Protein AF-A0A848Y7B1-F1 (afdb_monomer_lite)

Secondary structure (DSSP, 8-state):
--------STTSSHHHHHHHHHHTT-----HHHHHHHHHSTT-SS------

Sequence (51 aa):
MVIVGLTGSIAMGKSETAKMFRELKVPVFDADQAVHLLYAKGGGAVKSVGA

pLDDT: mean 94.13, std 5.7, range [63.03, 98.38]

Structure (mmCIF, N/CA/C/O backbone):
data_AF-A0A848Y7B1-F1
#
_entry.id   AF-A0A848Y7B1-F1
#
loop_
_atom_site.group_PDB
_atom_site.id
_atom_site.type_symbol
_atom_site.label_atom_id
_atom_site.label_alt_id
_atom_site.label_comp_id
_atom_site.label_asym_id
_atom_site.label_entity_id
_atom_site.label_seq_id
_atom_site.pdbx_PDB_ins_code
_atom_site.Cartn_x
_atom_site.Cartn_y
_atom_site.Cartn_z
_atom_site.occupancy
_atom_site.B_iso_or_equiv
_atom_site.auth_seq_id
_atom_site.auth_comp_id
_atom_site.auth_asym_id
_atom_site.auth_atom_id
_atom_site.pdbx_PDB_model_num
ATOM 1 N N . MET A 1 1 ? -18.048 -7.057 -0.422 1.00 82.62 1 MET A N 1
ATOM 2 C CA . MET A 1 1 ? -16.809 -6.512 0.178 1.00 82.62 1 MET A CA 1
ATOM 3 C C . MET A 1 1 ? -16.562 -5.152 -0.456 1.00 82.62 1 MET A C 1
ATOM 5 O O . MET A 1 1 ? -16.721 -5.059 -1.666 1.00 82.62 1 MET A O 1
ATOM 9 N N . VAL A 1 2 ? -16.277 -4.107 0.322 1.00 94.88 2 VAL A N 1
ATOM 10 C CA . VAL A 1 2 ? -16.040 -2.749 -0.207 1.00 94.88 2 VAL A CA 1
ATOM 11 C C . VAL A 1 2 ? -14.534 -2.539 -0.364 1.00 94.88 2 VAL A C 1
ATOM 13 O O . VAL A 1 2 ? -13.785 -2.898 0.540 1.00 94.88 2 VAL A O 1
ATOM 16 N N . ILE A 1 3 ? -14.095 -1.986 -1.498 1.00 96.06 3 ILE A N 1
ATOM 17 C CA . ILE A 1 3 ? -12.686 -1.649 -1.761 1.00 96.06 3 ILE A CA 1
ATOM 18 C C . ILE A 1 3 ? -12.532 -0.131 -1.673 1.00 96.06 3 ILE A C 1
ATOM 20 O O . ILE A 1 3 ? -13.282 0.601 -2.315 1.00 96.06 3 ILE A O 1
ATOM 24 N N . VAL A 1 4 ? -11.561 0.332 -0.886 1.00 96.50 4 VAL A N 1
ATOM 25 C CA . VAL A 1 4 ? -11.278 1.757 -0.672 1.00 96.50 4 VAL A CA 1
ATOM 26 C C . VAL A 1 4 ? -9.817 2.036 -1.009 1.00 96.50 4 VAL A C 1
ATOM 28 O O . VAL A 1 4 ? -8.927 1.332 -0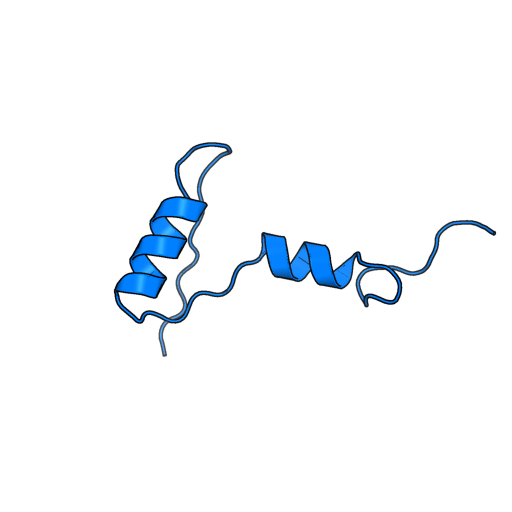.537 1.00 96.50 4 VAL A O 1
ATOM 31 N N . GLY A 1 5 ? -9.569 3.061 -1.826 1.00 96.88 5 GLY A N 1
ATOM 32 C CA . GLY A 1 5 ? -8.218 3.529 -2.133 1.00 96.88 5 GLY A CA 1
ATOM 33 C C . GLY A 1 5 ? -7.711 4.504 -1.072 1.00 96.88 5 GLY A C 1
ATOM 34 O O . GLY A 1 5 ? -8.323 5.548 -0.856 1.00 96.88 5 GLY A O 1
ATOM 35 N N . LEU A 1 6 ? -6.579 4.188 -0.437 1.00 96.75 6 LEU A N 1
ATOM 36 C CA . LEU A 1 6 ? -5.867 5.102 0.459 1.00 96.75 6 LEU A CA 1
ATOM 37 C C . LEU A 1 6 ? -4.778 5.844 -0.327 1.00 96.75 6 LEU A C 1
ATOM 39 O O . LEU A 1 6 ? -3.814 5.234 -0.782 1.00 96.75 6 LEU A O 1
ATOM 43 N N . THR A 1 7 ? -4.927 7.159 -0.487 1.00 95.50 7 THR A N 1
ATOM 44 C CA . THR A 1 7 ? -3.999 8.006 -1.253 1.00 95.50 7 THR A CA 1
ATOM 45 C C . THR A 1 7 ? -3.671 9.309 -0.517 1.00 95.50 7 THR A C 1
ATOM 47 O O . THR A 1 7 ? -4.179 9.580 0.566 1.00 95.50 7 THR A O 1
ATOM 50 N N . GLY A 1 8 ? -2.765 10.093 -1.091 1.00 94.12 8 GLY A N 1
ATOM 51 C CA . GLY A 1 8 ? -2.195 11.318 -0.542 1.00 94.12 8 GLY A CA 1
ATOM 52 C C . GLY A 1 8 ? -0.828 11.597 -1.169 1.00 94.12 8 GL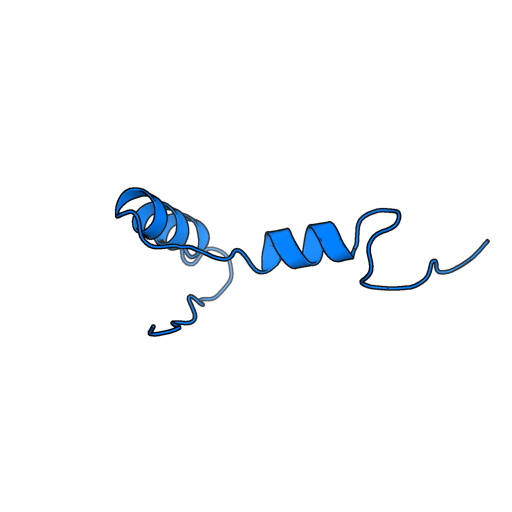Y A C 1
ATOM 53 O O . GLY A 1 8 ? -0.183 10.689 -1.699 1.00 94.12 8 GLY A O 1
ATOM 54 N N . SER A 1 9 ? -0.354 12.837 -1.097 1.00 95.44 9 SER A N 1
ATOM 55 C CA . SER A 1 9 ? 0.990 13.223 -1.556 1.00 95.44 9 SER A CA 1
ATOM 56 C C . SER A 1 9 ? 2.112 12.562 -0.734 1.00 95.44 9 SER A C 1
ATOM 58 O O . SER A 1 9 ? 1.874 11.798 0.214 1.00 95.44 9 SER A O 1
ATOM 60 N N . ILE A 1 10 ? 3.367 12.814 -1.113 1.00 93.25 10 ILE A N 1
ATOM 61 C CA . ILE A 1 10 ? 4.533 12.382 -0.332 1.00 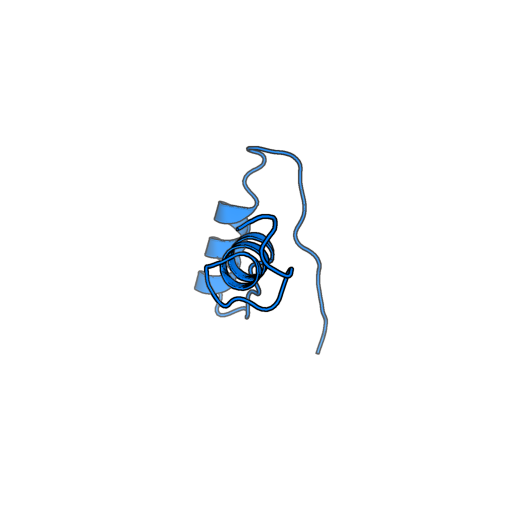93.25 10 ILE A CA 1
ATOM 62 C C . ILE A 1 10 ? 4.493 13.004 1.075 1.00 93.25 10 ILE A C 1
ATOM 64 O O . ILE A 1 10 ? 4.064 14.142 1.234 1.00 93.25 10 ILE A O 1
ATOM 68 N N . ALA A 1 11 ? 4.880 12.233 2.096 1.00 91.44 11 ALA A N 1
ATOM 69 C CA . ALA A 1 11 ? 4.879 12.642 3.509 1.00 91.44 11 ALA A CA 1
ATOM 70 C C . ALA A 1 11 ? 3.512 13.050 4.120 1.00 91.44 11 ALA A C 1
ATOM 72 O O . ALA A 1 11 ? 3.473 13.610 5.209 1.00 91.44 11 ALA A O 1
ATOM 73 N N . MET A 1 12 ? 2.379 12.708 3.492 1.00 96.00 12 MET A N 1
ATOM 74 C CA . MET A 1 12 ? 1.028 13.005 4.019 1.00 96.00 12 MET A CA 1
ATOM 75 C C . MET A 1 12 ? 0.485 11.966 5.019 1.00 96.00 12 MET A C 1
ATOM 77 O O . MET A 1 12 ? -0.691 11.995 5.360 1.00 96.00 12 MET A O 1
ATOM 81 N N . GLY A 1 13 ? 1.307 11.008 5.460 1.00 95.62 13 GLY A N 1
ATOM 82 C CA . GLY A 1 13 ? 0.899 10.018 6.465 1.00 95.62 13 GLY A CA 1
ATOM 83 C C . GLY A 1 13 ? 0.180 8.770 5.936 1.00 95.62 13 GLY A C 1
ATOM 84 O O . GLY A 1 13 ? -0.311 7.992 6.744 1.00 95.62 13 GLY A O 1
ATOM 85 N N . LYS A 1 14 ? 0.166 8.511 4.616 1.00 96.50 14 LYS A N 1
ATOM 86 C CA . LYS A 1 14 ? -0.442 7.294 4.025 1.00 96.50 14 LYS A CA 1
ATOM 87 C C . LYS A 1 14 ? -0.027 6.002 4.741 1.00 96.50 14 LYS A C 1
ATOM 89 O O . LYS A 1 14 ? -0.880 5.195 5.091 1.00 96.50 14 LYS A O 1
ATOM 94 N N . SER A 1 15 ? 1.275 5.814 4.969 1.00 95.00 15 SER A N 1
ATOM 95 C CA . SER A 1 15 ? 1.810 4.614 5.624 1.00 95.00 15 SER A CA 1
ATOM 96 C C . SER A 1 15 ? 1.351 4.493 7.079 1.00 95.00 15 SER A C 1
ATOM 98 O O . SER A 1 15 ? 1.083 3.384 7.540 1.00 95.00 15 SER A O 1
ATOM 100 N N . GLU A 1 16 ? 1.190 5.621 7.778 1.00 97.44 16 GLU A N 1
ATOM 101 C CA . GLU A 1 16 ? 0.681 5.632 9.150 1.00 97.44 16 GLU A CA 1
ATOM 102 C C . GLU A 1 16 ? -0.819 5.308 9.179 1.00 97.44 16 GLU A C 1
ATOM 104 O O . GLU A 1 16 ? -1.247 4.434 9.925 1.00 97.44 16 GLU A O 1
ATOM 109 N N . THR A 1 17 ? -1.625 5.897 8.291 1.00 97.12 17 THR A N 1
ATOM 110 C CA . THR A 1 17 ? -3.049 5.543 8.163 1.00 97.12 17 THR A CA 1
ATOM 111 C C . THR A 1 17 ? -3.241 4.069 7.781 1.00 97.12 17 THR A C 1
ATOM 113 O O . THR A 1 17 ? -4.103 3.388 8.334 1.00 97.12 17 THR A O 1
ATOM 116 N N . ALA A 1 18 ? -2.407 3.533 6.884 1.00 97.00 18 ALA A N 1
ATOM 117 C CA . ALA A 1 18 ? -2.414 2.115 6.529 1.00 97.00 18 ALA A CA 1
ATOM 118 C C . ALA A 1 18 ? -2.105 1.215 7.739 1.00 97.00 18 ALA A C 1
ATOM 120 O O . ALA A 1 18 ? -2.711 0.154 7.895 1.00 97.00 18 ALA A O 1
ATOM 121 N N . LYS A 1 19 ? -1.180 1.627 8.613 1.00 97.62 19 LYS A N 1
ATOM 122 C CA . LYS A 1 19 ? -0.878 0.930 9.869 1.00 97.62 19 LYS A CA 1
ATOM 123 C C . LYS A 1 19 ? -2.073 0.954 10.827 1.00 97.62 19 LYS A C 1
ATOM 125 O O . LYS A 1 19 ? -2.453 -0.111 11.307 1.00 97.62 19 LYS A O 1
ATOM 130 N N . MET A 1 20 ? -2.725 2.104 11.007 1.00 98.19 20 MET A N 1
ATOM 131 C CA . MET A 1 20 ? -3.942 2.217 11.827 1.00 98.19 20 MET A CA 1
ATOM 132 C C . MET A 1 20 ? -5.055 1.274 11.338 1.00 98.19 20 MET A C 1
ATOM 134 O O . MET A 1 20 ? -5.689 0.591 12.138 1.00 98.19 20 MET A O 1
ATOM 138 N N . PHE A 1 21 ? -5.269 1.161 10.021 1.00 97.50 21 PHE A N 1
ATOM 139 C CA . PHE A 1 21 ? -6.235 0.198 9.476 1.00 97.50 21 PHE A CA 1
ATOM 140 C C . PHE A 1 21 ? -5.885 -1.253 9.827 1.00 97.50 21 PHE A C 1
ATOM 142 O O . PHE A 1 21 ? -6.770 -2.012 10.227 1.00 97.50 21 PHE A O 1
ATOM 149 N N . ARG A 1 22 ? -4.604 -1.636 9.743 1.00 97.44 22 ARG A N 1
ATOM 150 C CA . ARG A 1 22 ? -4.153 -2.978 10.152 1.00 97.44 22 ARG A CA 1
ATOM 151 C C . ARG A 1 22 ? -4.388 -3.230 11.644 1.00 97.44 22 ARG A C 1
ATOM 153 O O . ARG A 1 22 ? -4.842 -4.314 11.999 1.00 97.44 22 ARG A O 1
ATOM 160 N N . GLU A 1 23 ? -4.134 -2.243 12.505 1.00 98.38 23 GLU A N 1
ATOM 161 C CA . GLU A 1 23 ? -4.405 -2.325 13.953 1.00 98.38 23 GLU A CA 1
ATOM 162 C C . GLU A 1 23 ? -5.900 -2.526 14.246 1.00 98.38 23 GLU A C 1
ATOM 164 O O . GLU A 1 23 ? -6.270 -3.310 15.122 1.00 98.38 23 GLU A O 1
ATOM 169 N N . LEU A 1 24 ? -6.769 -1.911 13.439 1.00 98.06 24 LEU A N 1
ATOM 170 C CA . LEU A 1 24 ? -8.221 -2.118 13.460 1.00 98.06 24 LEU A CA 1
ATOM 171 C C . LEU A 1 24 ? -8.673 -3.425 12.782 1.00 98.06 24 LEU A C 1
ATOM 173 O O . LEU A 1 24 ? -9.872 -3.649 12.616 1.00 98.06 24 LEU A O 1
ATOM 177 N N . LYS A 1 25 ? -7.735 -4.303 12.404 1.00 97.75 25 LYS A N 1
ATOM 178 C CA . LYS A 1 25 ? -7.977 -5.582 11.715 1.00 97.75 25 LYS A CA 1
ATOM 179 C C . LYS A 1 25 ? -8.640 -5.433 10.341 1.00 97.75 25 LYS A C 1
ATOM 181 O O . LYS A 1 25 ? -9.237 -6.384 9.836 1.00 97.75 25 LYS A O 1
ATOM 186 N N . VAL A 1 26 ? -8.519 -4.265 9.710 1.00 97.12 26 VAL A N 1
ATOM 187 C CA . VAL A 1 26 ? -8.932 -4.055 8.320 1.00 97.12 26 VAL A CA 1
ATOM 188 C C . VAL A 1 26 ? -7.838 -4.615 7.400 1.00 97.12 26 VAL A C 1
ATOM 190 O O . VAL A 1 26 ? -6.667 -4.268 7.573 1.00 97.12 26 VAL A O 1
ATOM 193 N N . PRO A 1 27 ? -8.172 -5.472 6.416 1.00 97.12 27 PRO A N 1
ATOM 194 C CA . PRO A 1 27 ? -7.202 -5.929 5.426 1.00 97.12 27 PRO A CA 1
ATOM 195 C C . PRO A 1 27 ? -6.647 -4.754 4.616 1.00 97.12 27 PRO A C 1
ATOM 197 O O . PRO A 1 27 ? -7.407 -3.972 4.046 1.00 97.12 27 PRO A O 1
ATOM 200 N N . VAL A 1 28 ? -5.319 -4.649 4.539 1.00 97.19 28 VAL A N 1
ATOM 201 C CA . VAL A 1 28 ? -4.627 -3.584 3.802 1.00 97.19 28 VAL A CA 1
ATOM 202 C C . VAL A 1 28 ? -3.710 -4.195 2.755 1.00 97.19 28 VAL A C 1
ATOM 204 O O . VAL A 1 28 ? -2.810 -4.968 3.085 1.00 97.19 28 VAL A O 1
ATOM 207 N N . PHE A 1 29 ? -3.910 -3.788 1.506 1.00 97.12 29 PHE A N 1
ATOM 208 C CA . PHE A 1 29 ? -2.981 -4.028 0.409 1.00 97.12 29 PHE A CA 1
ATOM 209 C C . PHE A 1 29 ? -2.046 -2.824 0.256 1.00 97.12 29 PHE A C 1
ATOM 211 O O . PHE A 1 29 ? -2.508 -1.687 0.181 1.00 97.12 29 PHE A O 1
ATOM 218 N N . 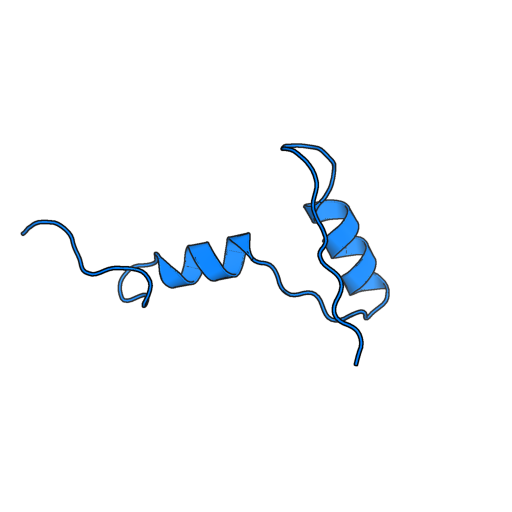ASP A 1 30 ? -0.740 -3.079 0.218 1.00 95.88 30 ASP A N 1
ATOM 219 C CA . ASP A 1 30 ? 0.288 -2.056 0.040 1.00 95.88 30 ASP A CA 1
ATOM 220 C C . ASP A 1 30 ? 0.793 -2.075 -1.408 1.00 95.88 30 ASP A C 1
ATOM 222 O O . ASP A 1 30 ? 1.475 -3.012 -1.832 1.00 95.88 30 ASP A O 1
ATOM 226 N N . ALA A 1 31 ? 0.419 -1.051 -2.177 1.00 95.19 31 ALA A N 1
ATOM 227 C CA . ALA A 1 31 ? 0.768 -0.963 -3.589 1.00 95.19 31 ALA A CA 1
ATOM 228 C C . ALA A 1 31 ? 2.273 -0.738 -3.806 1.00 95.19 31 ALA A C 1
ATOM 230 O O . ALA A 1 31 ? 2.836 -1.321 -4.732 1.00 95.19 31 ALA A O 1
ATOM 231 N N . ASP A 1 32 ? 2.934 0.040 -2.943 1.00 93.62 32 ASP A N 1
ATOM 232 C CA . ASP A 1 32 ? 4.365 0.332 -3.065 1.00 93.62 32 ASP A CA 1
ATOM 233 C C . ASP A 1 32 ? 5.187 -0.943 -2.831 1.00 93.62 32 ASP A C 1
ATOM 235 O O . ASP A 1 32 ? 6.082 -1.269 -3.617 1.00 93.62 32 ASP A O 1
ATOM 239 N N . GLN A 1 33 ? 4.836 -1.727 -1.804 1.00 95.31 33 GLN A N 1
ATOM 240 C CA . GLN A 1 33 ? 5.469 -3.024 -1.551 1.00 95.31 33 GLN A CA 1
ATOM 241 C C . GLN A 1 33 ? 5.215 -4.021 -2.689 1.00 95.31 33 GLN A C 1
ATOM 243 O O . GLN A 1 33 ? 6.141 -4.712 -3.116 1.00 95.31 33 GLN A O 1
ATOM 248 N N . ALA A 1 34 ? 3.983 -4.098 -3.200 1.00 96.88 34 ALA A N 1
ATOM 249 C CA . ALA A 1 34 ? 3.656 -4.991 -4.308 1.00 96.88 34 ALA A CA 1
ATOM 250 C C . ALA A 1 34 ? 4.463 -4.649 -5.569 1.00 96.88 34 ALA A C 1
ATOM 252 O O . ALA A 1 34 ? 5.043 -5.540 -6.188 1.00 96.88 34 ALA A O 1
ATOM 253 N N . VAL A 1 35 ? 4.565 -3.363 -5.917 1.00 96.62 35 VAL A N 1
ATOM 254 C CA . VAL A 1 35 ? 5.392 -2.902 -7.038 1.00 96.62 35 VAL A CA 1
ATOM 255 C C . VAL A 1 35 ? 6.863 -3.224 -6.781 1.00 96.62 35 VAL A C 1
ATOM 257 O O . VAL A 1 35 ? 7.519 -3.774 -7.661 1.00 96.62 35 VAL A O 1
ATOM 260 N N . HIS A 1 36 ? 7.377 -2.982 -5.575 1.00 96.00 36 HIS A N 1
ATOM 261 C CA . HIS A 1 36 ? 8.758 -3.323 -5.237 1.00 96.00 36 HIS A CA 1
ATOM 262 C C . HIS A 1 36 ? 9.069 -4.813 -5.460 1.00 96.00 36 HIS A C 1
ATOM 264 O O . HIS A 1 36 ? 10.089 -5.143 -6.062 1.00 96.00 36 HIS A O 1
ATOM 270 N N . LEU A 1 37 ? 8.167 -5.713 -5.050 1.00 96.88 37 LEU A N 1
ATOM 271 C CA . LEU A 1 37 ? 8.302 -7.154 -5.292 1.00 96.88 37 LEU A CA 1
ATOM 272 C C . LEU A 1 37 ? 8.241 -7.505 -6.782 1.00 96.88 37 LEU A C 1
ATOM 274 O O . LEU A 1 37 ? 9.003 -8.352 -7.246 1.00 96.88 37 LEU A O 1
ATOM 278 N N . LEU A 1 38 ? 7.366 -6.848 -7.545 1.00 97.06 38 LEU A N 1
ATOM 279 C CA . LEU A 1 38 ? 7.264 -7.069 -8.987 1.00 97.06 38 LEU A CA 1
ATOM 280 C C . LEU A 1 38 ? 8.541 -6.644 -9.726 1.00 97.06 38 LEU A C 1
ATOM 282 O O . LEU A 1 38 ? 8.916 -7.303 -10.693 1.00 97.06 38 LEU A O 1
ATOM 286 N N . TYR A 1 39 ? 9.213 -5.585 -9.269 1.00 95.62 39 TYR A N 1
ATOM 287 C CA . TYR A 1 39 ? 10.474 -5.091 -9.837 1.00 95.62 39 TYR A CA 1
ATOM 288 C C . TYR A 1 39 ? 11.731 -5.771 -9.271 1.00 95.62 39 TYR A C 1
ATOM 290 O O . TYR A 1 39 ? 12.835 -5.499 -9.745 1.00 95.62 39 TYR A O 1
ATOM 298 N N . ALA A 1 40 ? 11.598 -6.652 -8.277 1.00 94.12 40 ALA A N 1
ATOM 299 C CA . ALA A 1 40 ? 12.725 -7.405 -7.741 1.00 94.12 40 ALA A CA 1
ATOM 300 C C . ALA A 1 40 ? 13.340 -8.338 -8.802 1.00 94.12 40 ALA A C 1
ATOM 302 O O . ALA A 1 40 ? 12.735 -8.649 -9.830 1.00 94.12 40 ALA A O 1
ATOM 303 N N . LYS A 1 41 ? 14.561 -8.830 -8.555 1.00 90.88 41 LYS A N 1
ATOM 304 C CA . LYS A 1 41 ? 15.218 -9.792 -9.452 1.00 90.88 41 LYS A CA 1
ATOM 305 C C . LYS A 1 41 ? 14.358 -11.054 -9.601 1.00 90.88 41 LYS A C 1
ATOM 307 O O . LYS A 1 41 ? 14.057 -11.712 -8.611 1.00 90.88 41 LYS A O 1
ATOM 312 N N . GLY A 1 42 ? 14.009 -11.401 -10.841 1.00 89.75 42 GLY A N 1
ATOM 313 C CA . GLY A 1 42 ? 13.096 -12.513 -11.139 1.00 89.75 42 GLY A CA 1
ATOM 314 C C . GLY A 1 42 ? 11.612 -12.184 -10.924 1.00 89.75 42 GLY A C 1
ATOM 315 O O . GLY A 1 42 ? 10.772 -13.066 -11.074 1.00 89.75 42 GLY A O 1
ATOM 316 N N . GLY A 1 43 ? 11.292 -10.934 -10.581 1.00 93.56 43 GLY A N 1
ATOM 317 C CA . GLY A 1 43 ? 9.935 -10.419 -10.477 1.00 93.56 43 GLY A CA 1
ATOM 318 C C . GLY A 1 43 ? 9.278 -10.212 -11.844 1.00 93.56 43 GLY A C 1
ATOM 319 O O . GLY A 1 43 ? 9.935 -10.137 -12.882 1.00 93.56 43 GLY A O 1
ATOM 320 N N . GLY A 1 44 ? 7.947 -10.154 -11.841 1.00 95.38 44 GLY A N 1
ATOM 321 C CA . GLY A 1 44 ? 7.130 -10.147 -13.057 1.00 95.38 44 GLY A CA 1
ATOM 322 C C . GLY A 1 44 ? 6.898 -8.779 -13.705 1.00 95.38 44 GLY A C 1
ATOM 323 O O . GLY A 1 44 ? 6.154 -8.726 -14.681 1.00 95.38 44 GLY A O 1
ATOM 324 N N . ALA A 1 45 ? 7.464 -7.681 -13.184 1.00 94.81 45 ALA A N 1
ATOM 325 C CA . ALA A 1 45 ? 7.192 -6.338 -13.712 1.00 94.81 45 ALA A CA 1
ATOM 326 C C . ALA A 1 45 ? 7.729 -6.147 -15.134 1.00 94.81 45 ALA A C 1
ATOM 328 O O . ALA A 1 45 ? 7.022 -5.644 -16.006 1.00 94.81 45 ALA A O 1
ATOM 329 N N . VAL A 1 46 ? 8.999 -6.495 -15.353 1.00 92.62 46 VAL A N 1
ATOM 330 C CA . VAL A 1 46 ? 9.734 -6.189 -16.586 1.00 92.62 46 VAL A CA 1
ATOM 331 C C . VAL A 1 46 ? 10.780 -7.260 -16.886 1.00 92.62 46 VAL A C 1
ATOM 333 O O . VAL A 1 46 ? 11.289 -7.926 -15.988 1.00 92.62 46 VAL A O 1
ATOM 336 N N . LYS A 1 47 ? 11.137 -7.406 -18.167 1.00 90.69 47 LYS A N 1
ATOM 337 C CA . LYS A 1 47 ? 12.322 -8.176 -18.574 1.00 90.69 47 LYS A CA 1
ATOM 338 C C . LYS A 1 47 ? 13.593 -7.405 -18.204 1.00 90.69 47 LYS A C 1
ATOM 340 O O . LYS A 1 47 ? 13.577 -6.176 -18.164 1.00 90.69 47 LYS A O 1
ATOM 345 N N . SER A 1 48 ? 14.697 -8.121 -17.999 1.00 85.94 48 SER A N 1
ATOM 346 C CA . SER A 1 48 ? 16.016 -7.505 -17.823 1.00 85.94 48 SER A CA 1
ATOM 347 C C . SER A 1 48 ? 16.374 -6.616 -19.014 1.00 85.94 48 SER A C 1
ATOM 349 O O . SER A 1 48 ? 16.120 -6.978 -20.165 1.00 85.94 48 SER A O 1
ATOM 351 N N . VAL A 1 49 ? 16.986 -5.467 -18.731 1.00 86.75 49 VAL A N 1
ATOM 352 C CA . VAL A 1 49 ? 17.506 -4.549 -19.748 1.00 86.75 49 VAL A CA 1
ATOM 353 C C . VAL A 1 49 ? 19.026 -4.685 -19.780 1.00 86.75 49 VAL A C 1
ATOM 355 O O . VAL A 1 49 ? 19.682 -4.395 -18.784 1.00 86.75 49 VAL A O 1
ATOM 358 N N . GLY A 1 50 ? 19.571 -5.113 -20.921 1.00 82.38 50 GLY A N 1
ATOM 359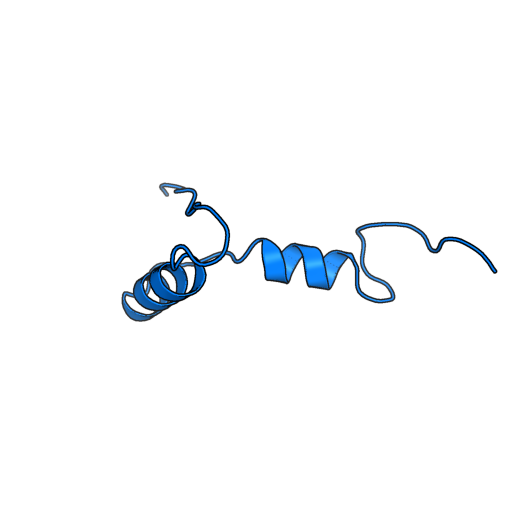 C CA . GLY A 1 50 ? 21.013 -5.308 -21.126 1.00 82.38 50 GLY A CA 1
ATOM 360 C C . GLY A 1 50 ? 21.508 -6.740 -20.880 1.00 82.38 50 GLY A C 1
ATOM 361 O O . GLY A 1 50 ? 20.767 -7.585 -20.372 1.00 82.38 50 GLY A O 1
ATOM 362 N N . ALA A 1 51 ? 22.757 -6.985 -21.293 1.00 63.03 51 ALA A N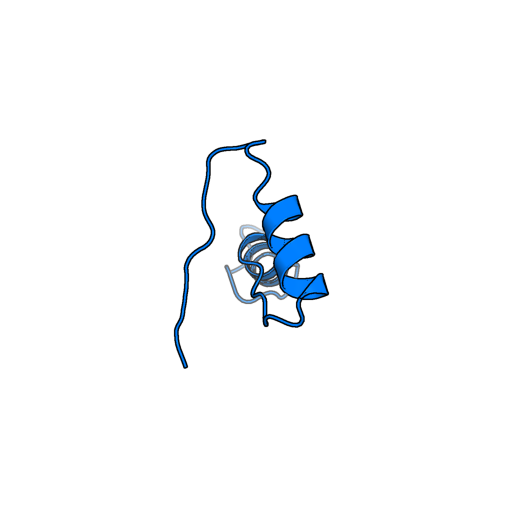 1
ATOM 363 C CA . ALA A 1 51 ? 23.560 -8.169 -20.980 1.00 63.03 51 ALA A CA 1
ATOM 364 C C . ALA A 1 51 ? 24.664 -7.786 -19.989 1.00 63.03 51 ALA A C 1
ATOM 366 O O . ALA A 1 51 ? 25.177 -6.650 -20.121 1.00 63.03 51 ALA A O 1
#

Foldseek 3Di:
DDDDDQDDDPPPCSVVVQVVCVVVVHDDDDPVVVVVQQPPVVHVVDDDDDD

Radius of gyration: 14.68 Å; chains: 1; bounding box: 40×26×35 Å